Protein AF-A0A438BT44-F1 (afdb_monomer)

Structure (mmCIF, N/CA/C/O backbone):
data_AF-A0A438BT44-F1
#
_entry.id   AF-A0A438BT44-F1
#
loop_
_atom_site.group_PDB
_atom_site.id
_atom_site.type_symbol
_atom_site.label_atom_id
_atom_site.label_alt_id
_atom_site.label_comp_id
_atom_site.label_asym_id
_atom_site.label_entity_id
_atom_site.label_seq_id
_atom_site.pdbx_PDB_ins_code
_atom_site.Cartn_x
_atom_site.Cartn_y
_atom_site.Cartn_z
_atom_site.occupancy
_atom_site.B_iso_or_equiv
_atom_site.auth_seq_id
_atom_site.auth_comp_id
_atom_site.auth_asym_id
_atom_site.auth_atom_id
_atom_site.pdbx_PDB_model_num
ATOM 1 N N . MET A 1 1 ? 25.263 -18.785 -28.279 1.00 34.66 1 MET A N 1
ATOM 2 C CA . MET A 1 1 ? 24.821 -19.329 -26.979 1.00 34.66 1 MET A CA 1
ATOM 3 C C . MET A 1 1 ? 25.546 -18.539 -25.899 1.00 34.66 1 MET A C 1
ATOM 5 O O . MET A 1 1 ? 26.692 -18.832 -25.599 1.00 34.66 1 MET A O 1
ATOM 9 N N . GLY A 1 2 ? 24.942 -17.444 -25.442 1.00 39.59 2 GLY A N 1
ATOM 10 C CA . GLY A 1 2 ? 25.474 -16.594 -24.378 1.00 39.59 2 GLY A CA 1
ATOM 11 C C . GLY A 1 2 ? 24.353 -16.402 -23.375 1.00 39.59 2 GLY A C 1
ATOM 12 O O . GLY A 1 2 ? 23.396 -15.691 -23.656 1.00 39.59 2 GLY A O 1
ATOM 13 N N . VAL A 1 3 ? 24.412 -17.145 -22.276 1.00 42.22 3 VAL A N 1
ATOM 14 C CA . VAL A 1 3 ? 23.405 -17.100 -21.217 1.00 42.22 3 VAL A CA 1
ATOM 15 C C . VAL A 1 3 ? 23.714 -15.872 -20.366 1.00 42.22 3 VAL A C 1
ATOM 17 O O . VAL A 1 3 ? 24.5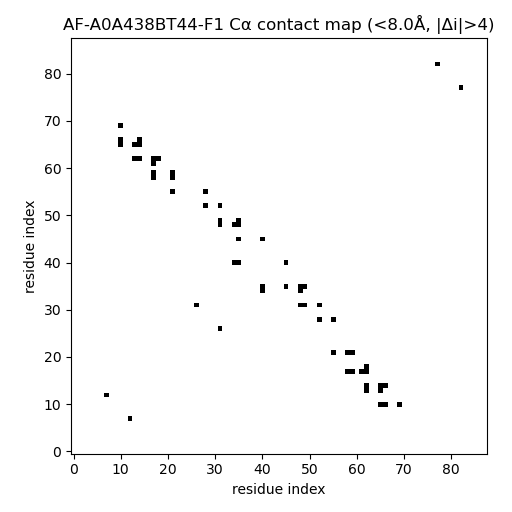93 -15.915 -19.509 1.00 42.22 3 VAL A O 1
ATOM 20 N N . CYS A 1 4 ? 23.028 -14.758 -20.624 1.00 43.38 4 CYS A N 1
ATOM 21 C CA . CYS A 1 4 ? 22.935 -13.681 -19.647 1.00 43.38 4 CYS A CA 1
ATOM 22 C C . CYS A 1 4 ? 22.011 -14.171 -18.533 1.00 43.38 4 CYS A C 1
ATOM 24 O O . CYS A 1 4 ? 20.806 -14.305 -18.725 1.00 43.38 4 CYS A O 1
ATOM 26 N N . VAL A 1 5 ? 22.592 -14.483 -17.379 1.00 44.62 5 VAL A N 1
ATOM 27 C CA . VAL A 1 5 ? 21.839 -14.653 -16.136 1.00 44.62 5 VAL A CA 1
ATOM 28 C C . VAL A 1 5 ? 21.113 -13.322 -15.879 1.00 44.62 5 VAL A C 1
ATOM 30 O O . VAL A 1 5 ? 21.791 -12.291 -15.842 1.00 44.62 5 VAL A O 1
ATOM 33 N N . PRO A 1 6 ? 19.773 -13.292 -15.771 1.00 45.81 6 PRO A N 1
ATOM 34 C CA . PRO A 1 6 ? 19.025 -12.049 -15.653 1.00 45.81 6 PRO A CA 1
ATOM 35 C C . PRO A 1 6 ? 19.232 -11.493 -14.244 1.00 45.81 6 PRO A C 1
ATOM 37 O O . PRO A 1 6 ? 18.532 -11.851 -13.302 1.00 45.81 6 PRO A O 1
ATOM 40 N N . GLY A 1 7 ? 20.236 -10.635 -14.079 1.00 47.62 7 GLY A N 1
ATOM 41 C CA . GLY A 1 7 ? 20.247 -9.697 -12.968 1.00 47.62 7 GLY A CA 1
ATOM 42 C C . GLY A 1 7 ? 19.077 -8.750 -13.189 1.00 47.62 7 GLY A C 1
ATOM 43 O O . GLY A 1 7 ? 19.153 -7.906 -14.078 1.00 47.62 7 GLY A O 1
ATOM 44 N N . SER A 1 8 ? 17.990 -8.953 -12.445 1.00 56.38 8 SER A N 1
ATOM 45 C CA . SER A 1 8 ? 16.791 -8.106 -12.415 1.00 56.38 8 SER A CA 1
ATOM 46 C C . SER A 1 8 ? 17.180 -6.633 -12.524 1.00 56.38 8 SER A C 1
ATOM 48 O O . SER A 1 8 ? 18.014 -6.165 -11.733 1.00 56.38 8 SER A O 1
ATOM 50 N N . SER A 1 9 ? 16.610 -5.913 -13.494 1.00 75.50 9 SER A N 1
ATOM 51 C CA . SER A 1 9 ? 16.858 -4.480 -13.642 1.00 75.50 9 SER A CA 1
ATOM 52 C C . SER A 1 9 ? 16.527 -3.764 -12.327 1.00 75.50 9 SER A C 1
ATOM 54 O O . SER A 1 9 ? 15.788 -4.282 -11.486 1.00 75.50 9 SER A O 1
ATOM 56 N N . LEU A 1 10 ? 17.069 -2.563 -12.114 1.00 84.62 10 LEU A N 1
ATOM 57 C CA . LEU A 1 10 ? 16.713 -1.768 -10.931 1.00 84.62 10 LEU A CA 1
ATOM 58 C C . LEU A 1 10 ? 15.186 -1.607 -10.804 1.00 84.62 10 LEU A C 1
ATOM 60 O O . LEU A 1 10 ? 14.662 -1.588 -9.695 1.00 84.62 10 LEU A O 1
ATOM 64 N N . LEU A 1 11 ? 14.483 -1.527 -11.939 1.00 88.06 11 LEU A N 1
ATOM 65 C CA . LEU A 1 11 ? 13.031 -1.411 -11.985 1.00 88.06 11 LEU A CA 1
ATOM 66 C C . LEU A 1 11 ? 12.340 -2.707 -11.546 1.00 88.06 11 LEU A C 1
ATOM 68 O O . LEU A 1 11 ? 11.409 -2.630 -10.754 1.00 88.06 11 LEU A O 1
ATOM 72 N N . ASP A 1 12 ? 12.836 -3.876 -11.958 1.00 86.75 12 ASP A N 1
ATOM 73 C CA . ASP A 1 12 ? 12.308 -5.172 -11.500 1.00 86.75 12 ASP A CA 1
ATOM 74 C C . ASP A 1 12 ? 12.496 -5.349 -9.987 1.00 86.75 12 ASP A C 1
ATOM 76 O O . ASP A 1 12 ? 11.582 -5.762 -9.281 1.00 86.75 12 ASP A O 1
ATOM 80 N N . GLN A 1 13 ? 13.660 -4.962 -9.452 1.00 87.75 13 GLN A N 1
ATOM 81 C CA . GLN A 1 13 ? 13.903 -4.993 -8.003 1.00 87.75 13 GLN A CA 1
ATOM 82 C C . GLN A 1 13 ? 12.973 -4.042 -7.242 1.00 87.75 13 GLN A C 1
ATOM 84 O O . GLN A 1 13 ? 12.561 -4.332 -6.117 1.00 87.75 13 GLN A O 1
ATOM 89 N N . LEU A 1 14 ? 12.652 -2.894 -7.843 1.00 92.50 14 LEU A N 1
ATOM 90 C CA . LEU A 1 14 ? 11.754 -1.910 -7.259 1.00 92.50 14 LEU A CA 1
ATOM 91 C C . LEU A 1 14 ? 10.295 -2.397 -7.271 1.00 92.50 14 LEU A C 1
ATOM 93 O O . LEU A 1 14 ? 9.594 -2.219 -6.274 1.00 92.50 14 LEU A O 1
ATOM 97 N N . VAL A 1 15 ? 9.867 -3.064 -8.349 1.00 94.50 15 VAL A N 1
ATOM 98 C CA . VAL A 1 15 ? 8.575 -3.767 -8.431 1.00 94.50 15 VAL A CA 1
ATOM 99 C C . VAL A 1 15 ? 8.478 -4.817 -7.325 1.00 94.50 15 VAL A C 1
ATOM 101 O O . VAL A 1 15 ? 7.586 -4.722 -6.481 1.00 94.50 15 VAL A O 1
ATOM 104 N N . ASP A 1 16 ? 9.451 -5.729 -7.251 1.00 94.19 16 ASP A N 1
ATOM 105 C CA . ASP A 1 16 ? 9.525 -6.774 -6.224 1.00 94.19 16 ASP A CA 1
ATOM 106 C C . ASP A 1 16 ? 9.450 -6.190 -4.806 1.00 94.19 16 ASP A C 1
ATOM 108 O O . ASP A 1 16 ? 8.777 -6.727 -3.919 1.00 94.19 16 ASP A O 1
ATOM 112 N N . TYR A 1 17 ? 10.153 -5.080 -4.566 1.00 95.25 17 TYR A N 1
ATOM 113 C CA . TYR A 1 17 ? 10.128 -4.396 -3.279 1.00 95.25 17 TYR A CA 1
ATOM 114 C C . TYR A 1 17 ? 8.726 -3.880 -2.937 1.00 95.25 17 TYR A C 1
ATOM 116 O O . TYR A 1 17 ? 8.243 -4.129 -1.828 1.00 95.25 17 TYR A O 1
ATOM 124 N N . PHE A 1 18 ? 8.062 -3.177 -3.860 1.00 97.00 18 PHE A N 1
ATOM 125 C CA . PHE A 1 18 ? 6.726 -2.637 -3.617 1.00 97.00 18 PHE A CA 1
ATOM 126 C C . PHE A 1 18 ? 5.688 -3.738 -3.412 1.00 97.00 18 PHE A C 1
ATOM 128 O O . PHE A 1 18 ? 4.879 -3.634 -2.489 1.00 97.00 18 PHE A O 1
ATOM 135 N N . GLU A 1 19 ? 5.739 -4.810 -4.201 1.00 97.12 19 GLU A N 1
ATOM 136 C CA . GLU A 1 19 ? 4.843 -5.958 -4.050 1.00 97.12 19 GLU A CA 1
ATOM 137 C C . GLU A 1 19 ? 5.022 -6.640 -2.694 1.00 97.12 19 GLU A C 1
ATO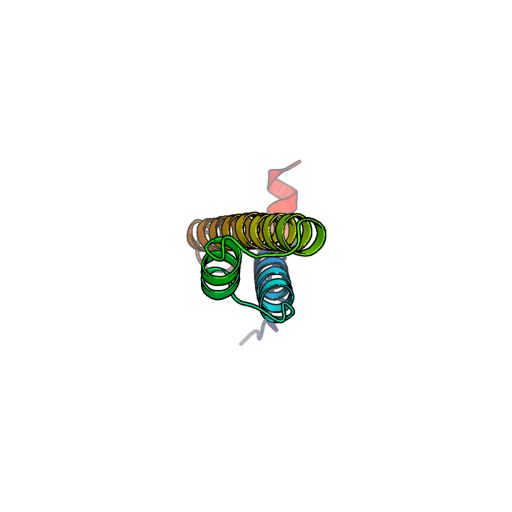M 139 O O . GLU A 1 19 ? 4.047 -6.846 -1.968 1.00 97.12 19 GLU A O 1
ATOM 144 N N . ARG A 1 20 ? 6.268 -6.916 -2.283 1.00 97.31 20 ARG A N 1
ATOM 145 C CA . ARG A 1 20 ? 6.547 -7.494 -0.958 1.00 97.31 20 ARG A CA 1
ATOM 146 C C . ARG A 1 20 ? 6.120 -6.565 0.168 1.00 97.31 20 ARG A C 1
ATOM 148 O O . ARG A 1 20 ? 5.580 -7.026 1.173 1.00 97.31 20 ARG A O 1
ATOM 155 N N . ARG A 1 21 ? 6.343 -5.256 0.016 1.00 96.88 21 ARG A N 1
ATOM 156 C CA . ARG A 1 21 ? 5.924 -4.261 1.007 1.00 96.88 21 ARG A CA 1
ATOM 157 C C . ARG A 1 21 ? 4.402 -4.225 1.143 1.00 96.88 21 ARG A C 1
ATOM 159 O O . ARG A 1 21 ? 3.915 -4.191 2.268 1.00 96.88 21 ARG A O 1
ATOM 166 N N . LEU A 1 22 ? 3.665 -4.280 0.033 1.00 97.19 22 LEU A N 1
ATOM 167 C CA . LEU A 1 22 ? 2.201 -4.337 0.013 1.00 97.19 22 LEU A CA 1
ATOM 168 C C . LEU A 1 22 ? 1.662 -5.649 0.604 1.00 97.19 22 LEU A C 1
ATOM 170 O O . LEU A 1 22 ? 0.727 -5.616 1.402 1.00 97.19 22 LEU A O 1
ATOM 174 N N . ALA A 1 23 ? 2.277 -6.787 0.279 1.00 97.00 23 ALA A N 1
ATOM 175 C CA . ALA A 1 23 ? 1.911 -8.094 0.829 1.00 97.00 23 ALA A CA 1
ATOM 176 C C . ALA A 1 23 ? 2.194 -8.216 2.338 1.00 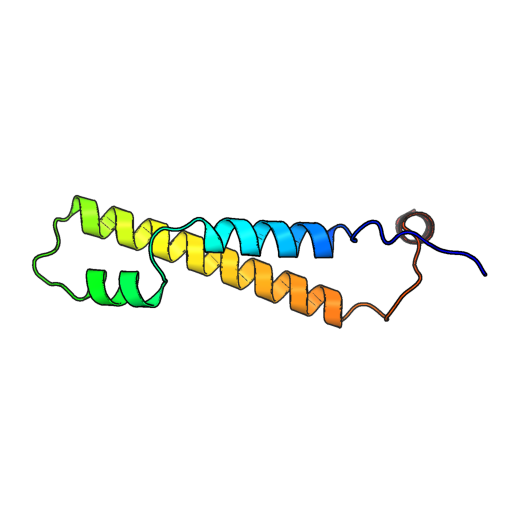97.00 23 ALA A C 1
ATOM 178 O O . ALA A 1 23 ? 1.597 -9.047 3.018 1.00 97.00 23 ALA A O 1
ATOM 179 N N . GLY A 1 24 ? 3.092 -7.385 2.874 1.00 97.06 24 GLY A N 1
ATOM 180 C CA . GLY A 1 24 ? 3.424 -7.350 4.297 1.00 97.06 24 GLY A CA 1
ATOM 181 C C . GLY A 1 24 ? 2.367 -6.692 5.190 1.00 97.06 24 GLY A C 1
ATOM 182 O O . GLY A 1 24 ? 2.487 -6.774 6.413 1.00 97.06 24 GLY A O 1
ATOM 183 N N . TYR A 1 25 ? 1.347 -6.029 4.631 1.00 97.19 25 TYR A N 1
ATOM 184 C CA . TYR A 1 25 ? 0.279 -5.455 5.448 1.00 97.19 25 TYR A CA 1
ATOM 185 C C . TYR A 1 25 ? -0.728 -6.522 5.892 1.00 97.19 25 TYR A C 1
ATOM 187 O O . TYR A 1 25 ? -1.147 -7.347 5.086 1.00 97.19 25 TYR A O 1
ATOM 195 N N . PRO A 1 26 ? -1.208 -6.455 7.146 1.00 95.12 26 PRO A N 1
ATOM 196 C CA . PRO A 1 26 ? -2.196 -7.403 7.661 1.00 95.12 26 PRO A CA 1
ATOM 197 C C . PRO A 1 26 ? -3.615 -7.162 7.125 1.00 95.12 26 PRO A C 1
ATOM 199 O O . PRO A 1 26 ? -4.503 -7.964 7.387 1.00 95.12 26 PRO A O 1
ATOM 202 N N . THR A 1 27 ? -3.844 -6.043 6.436 1.00 96.62 27 THR A N 1
ATOM 203 C CA . THR A 1 27 ? -5.142 -5.657 5.875 1.00 96.62 27 THR A CA 1
ATOM 204 C C . THR A 1 27 ? -4.981 -5.208 4.430 1.00 96.62 27 THR A C 1
ATOM 206 O O . THR A 1 27 ? -3.944 -4.676 4.026 1.00 96.62 27 THR A O 1
ATOM 209 N N . THR A 1 28 ? -6.036 -5.344 3.648 1.00 96.00 28 THR A N 1
ATOM 210 C CA . THR A 1 28 ? -6.179 -4.804 2.297 1.00 96.00 28 THR A CA 1
ATOM 211 C C . THR A 1 28 ? -6.736 -3.379 2.331 1.00 96.00 28 THR A C 1
ATOM 213 O O . THR A 1 28 ? -7.247 -2.906 3.346 1.00 96.00 28 THR A O 1
ATOM 216 N N . MET A 1 29 ? -6.657 -2.668 1.203 1.00 94.38 29 MET A N 1
ATOM 217 C CA . MET A 1 29 ? -7.250 -1.331 1.084 1.00 94.38 29 MET A CA 1
ATOM 218 C C . MET A 1 29 ? -8.772 -1.323 1.272 1.00 94.38 29 MET A C 1
ATOM 220 O O . MET A 1 29 ? -9.304 -0.367 1.837 1.00 94.38 29 MET A O 1
ATOM 224 N N . SER A 1 30 ? -9.455 -2.368 0.800 1.00 95.56 30 SER A N 1
ATOM 225 C CA . SER A 1 30 ? -10.906 -2.509 0.933 1.00 95.56 30 SER A CA 1
ATOM 226 C C . SER A 1 30 ? -11.303 -2.780 2.383 1.00 95.56 30 SER A C 1
ATOM 228 O O . SER A 1 30 ? -12.263 -2.197 2.872 1.00 95.56 30 SER A O 1
ATOM 230 N N . GLU A 1 31 ? -10.538 -3.604 3.105 1.00 96.44 31 GLU A N 1
ATOM 231 C CA . GLU A 1 31 ? -10.756 -3.826 4.541 1.00 96.44 31 GLU A CA 1
ATOM 232 C C . GLU A 1 31 ? -10.531 -2.550 5.355 1.00 96.44 31 GLU A C 1
ATOM 234 O O . GLU A 1 31 ? -11.324 -2.249 6.244 1.00 96.44 31 GLU A O 1
ATOM 239 N N . ASP A 1 32 ? -9.501 -1.762 5.026 1.00 96.38 32 ASP A N 1
ATOM 240 C CA . ASP A 1 32 ? -9.284 -0.460 5.664 1.00 96.38 32 ASP A CA 1
ATOM 241 C C . ASP A 1 32 ? -10.459 0.497 5.408 1.00 96.38 32 ASP A C 1
ATOM 243 O O . ASP A 1 32 ? -10.855 1.243 6.299 1.00 96.38 32 ASP A O 1
ATOM 247 N N . GLU A 1 33 ? -11.035 0.489 4.204 1.00 95.44 33 GLU A N 1
ATOM 248 C CA . GLU A 1 33 ? -12.200 1.310 3.858 1.00 95.44 33 GLU A CA 1
ATOM 249 C C . GLU A 1 33 ? -13.462 0.869 4.605 1.00 95.44 33 GLU A C 1
ATOM 251 O O . GLU A 1 33 ? -14.159 1.713 5.168 1.00 95.44 33 GLU A O 1
ATOM 256 N N . CYS A 1 34 ? -13.698 -0.440 4.708 1.00 95.44 34 CYS A N 1
ATOM 257 C CA . CYS A 1 34 ? -14.764 -0.993 5.541 1.00 95.44 34 CYS A CA 1
ATOM 258 C C . CYS A 1 34 ? -14.587 -0.615 7.018 1.00 95.44 34 CYS A C 1
ATOM 260 O O . CYS A 1 34 ? -15.554 -0.225 7.668 1.00 95.44 34 CYS A O 1
ATOM 262 N N . LEU A 1 35 ? -13.360 -0.683 7.550 1.00 94.56 35 LEU A N 1
ATOM 263 C CA . LEU A 1 35 ? -13.064 -0.275 8.926 1.00 94.56 35 LEU A CA 1
ATOM 26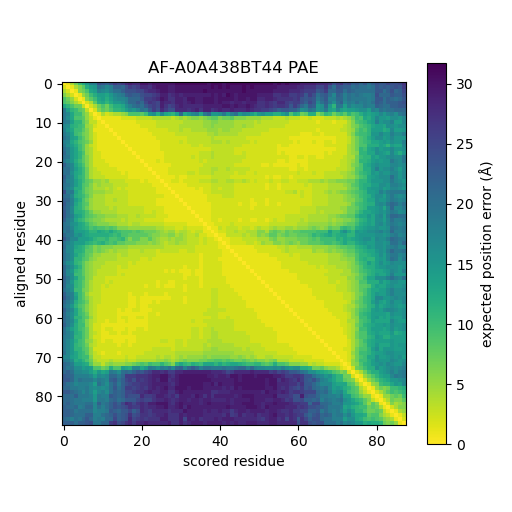4 C C . LEU A 1 35 ? -13.329 1.216 9.148 1.00 94.56 35 LEU A C 1
ATOM 266 O O . LEU A 1 35 ? -13.860 1.589 10.187 1.00 94.56 35 LEU A O 1
ATOM 270 N N . LEU A 1 36 ? -12.975 2.069 8.186 1.00 94.94 36 LEU A N 1
ATOM 271 C CA . LEU A 1 36 ? -13.199 3.515 8.275 1.00 94.94 36 LEU A CA 1
ATOM 272 C C . LEU A 1 36 ? -14.673 3.916 8.139 1.00 94.94 36 LEU A C 1
ATOM 274 O O . LEU A 1 36 ? -15.025 5.023 8.542 1.00 94.94 36 LEU A O 1
ATOM 278 N N . ALA A 1 37 ? -15.523 3.047 7.590 1.00 95.06 37 ALA A N 1
ATOM 279 C CA . ALA A 1 37 ? -16.966 3.263 7.536 1.00 95.06 37 ALA A CA 1
ATOM 280 C C . ALA A 1 37 ? -17.668 3.001 8.886 1.00 95.06 37 ALA A C 1
ATOM 282 O O . ALA A 1 37 ? -18.819 3.402 9.056 1.00 95.06 37 ALA A O 1
ATOM 283 N N . ASP A 1 38 ? -16.996 2.359 9.850 1.00 93.81 38 ASP A N 1
ATOM 284 C CA . ASP A 1 38 ? -17.529 2.147 11.198 1.00 93.81 38 ASP A CA 1
ATOM 285 C C . ASP A 1 38 ? -17.534 3.459 12.000 1.00 93.81 38 ASP A C 1
ATOM 287 O O . ASP A 1 38 ? -16.494 3.974 12.419 1.00 93.81 38 ASP A O 1
ATOM 291 N N . SER A 1 39 ? -18.732 3.986 12.266 1.00 89.50 39 SER A N 1
ATOM 292 C CA . SER A 1 39 ? -18.939 5.215 13.039 1.00 89.50 39 SER A CA 1
ATOM 293 C C . SER A 1 39 ? -18.514 5.105 14.507 1.00 89.50 39 SER A C 1
ATOM 295 O O . SER A 1 39 ? -18.358 6.128 15.170 1.00 89.50 39 SER A O 1
ATOM 297 N N . ASN A 1 40 ? -18.329 3.887 15.025 1.00 94.25 40 ASN A N 1
ATOM 298 C CA . ASN A 1 40 ? -17.911 3.628 16.403 1.00 94.25 40 ASN A CA 1
ATOM 299 C C . ASN A 1 40 ? -16.407 3.337 16.526 1.00 94.25 40 ASN A C 1
ATOM 301 O O . ASN A 1 40 ? -15.929 2.972 17.606 1.00 94.25 40 ASN A O 1
ATOM 305 N N . LEU A 1 41 ? -15.642 3.492 15.441 1.00 93.00 41 LEU A N 1
ATOM 306 C CA . LEU A 1 41 ? -14.214 3.219 15.445 1.00 93.00 41 LEU A CA 1
ATOM 307 C C . LEU A 1 41 ? -13.482 4.139 16.431 1.00 93.00 41 LEU A C 1
ATOM 309 O O . LEU A 1 41 ? -13.626 5.362 16.424 1.00 93.00 41 LEU A O 1
ATOM 313 N N . ASN A 1 42 ? -12.631 3.547 17.270 1.00 95.75 42 ASN A N 1
ATOM 314 C CA . ASN A 1 42 ? -11.800 4.311 18.194 1.00 95.75 42 ASN A CA 1
ATOM 315 C C . ASN A 1 42 ? -10.953 5.363 17.435 1.00 95.75 42 ASN A C 1
ATOM 317 O O . ASN A 1 42 ? -10.281 4.992 16.469 1.00 95.75 42 ASN A O 1
ATOM 321 N N . PRO A 1 43 ? -10.869 6.626 17.901 1.00 94.81 43 PRO A N 1
ATOM 322 C CA . PRO A 1 43 ? -10.151 7.687 17.190 1.00 94.81 43 PRO A CA 1
ATOM 323 C C . PRO A 1 43 ? -8.680 7.381 16.879 1.00 94.81 43 PRO A C 1
ATOM 325 O O . PRO A 1 43 ? -8.191 7.723 15.805 1.00 94.81 43 PRO A O 1
ATOM 328 N N . LYS A 1 44 ? -7.957 6.698 17.778 1.00 95.62 44 LYS A N 1
ATOM 329 C CA . LYS A 1 44 ? -6.558 6.310 17.521 1.00 95.62 44 LYS A CA 1
ATOM 330 C C . LYS A 1 44 ? -6.473 5.256 16.421 1.00 95.62 44 LYS A C 1
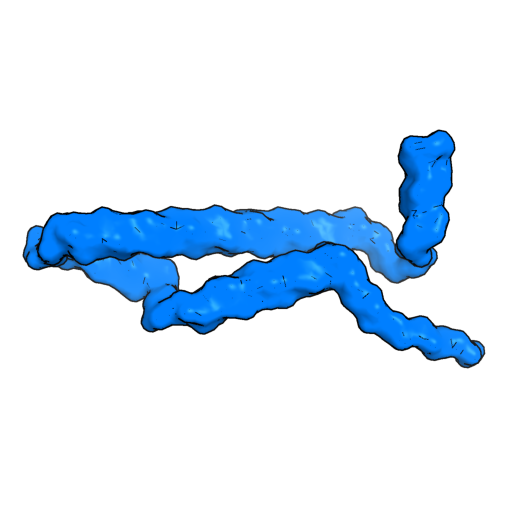ATOM 332 O O . LYS A 1 44 ? -5.592 5.331 15.569 1.00 95.62 44 LYS A O 1
ATOM 337 N N . LYS A 1 45 ? -7.401 4.294 16.431 1.00 95.00 45 LYS A N 1
ATOM 338 C CA . LYS A 1 45 ? -7.496 3.263 15.393 1.00 95.00 45 LYS A CA 1
ATOM 339 C C . LYS A 1 45 ? -7.875 3.881 14.047 1.00 95.00 45 LYS A C 1
ATOM 341 O O . LYS A 1 45 ? -7.264 3.528 13.051 1.00 95.00 45 LYS A O 1
ATOM 346 N N . LEU A 1 46 ? -8.780 4.860 14.034 1.00 96.81 46 LEU A N 1
ATOM 347 C CA . LEU A 1 46 ? -9.149 5.623 12.841 1.00 96.81 46 LEU A CA 1
ATOM 348 C C . LEU A 1 46 ? -7.929 6.283 12.197 1.00 96.81 46 LEU A C 1
ATOM 350 O O . LEU A 1 46 ? -7.668 6.058 11.017 1.00 96.81 46 LEU A O 1
ATOM 354 N N . VAL A 1 47 ? -7.150 7.046 12.969 1.00 97.00 47 VAL A N 1
ATOM 355 C CA . VAL A 1 47 ? -5.948 7.719 12.447 1.00 97.00 47 VAL A CA 1
ATOM 356 C C . VAL A 1 47 ? -4.930 6.700 11.930 1.00 97.00 47 VAL A C 1
ATOM 358 O O . VAL A 1 47 ? -4.406 6.865 10.830 1.00 97.00 47 VAL A O 1
ATOM 361 N N . ALA A 1 48 ? -4.687 5.617 12.674 1.00 97.00 48 ALA A N 1
ATOM 362 C CA . ALA A 1 48 ? -3.776 4.560 12.240 1.00 97.00 48 ALA A CA 1
ATOM 363 C C . ALA A 1 48 ? -4.230 3.913 10.919 1.00 97.00 48 ALA A C 1
ATOM 365 O O . ALA A 1 48 ? -3.429 3.782 9.995 1.00 97.00 48 ALA A O 1
ATOM 366 N N . THR A 1 49 ? -5.516 3.573 10.791 1.00 97.12 49 THR A N 1
ATOM 367 C CA . THR A 1 49 ? -6.084 2.997 9.564 1.00 97.12 49 THR A CA 1
ATOM 368 C C . THR A 1 49 ? -6.001 3.976 8.390 1.00 97.12 49 THR A C 1
ATOM 370 O O . THR A 1 49 ? -5.662 3.566 7.282 1.00 97.12 49 THR A O 1
ATOM 373 N N . GLN A 1 50 ? -6.233 5.276 8.607 1.00 97.19 50 GLN A N 1
ATOM 374 C CA . GLN A 1 50 ? -6.072 6.287 7.556 1.00 97.19 50 GLN A CA 1
ATOM 375 C C . GLN A 1 50 ? -4.625 6.392 7.059 1.00 97.19 50 GLN A C 1
ATOM 377 O O . GLN A 1 50 ? -4.406 6.423 5.848 1.00 97.19 50 GLN A O 1
ATOM 382 N N . LEU A 1 51 ? -3.646 6.415 7.969 1.00 97.62 51 LEU A N 1
ATOM 383 C CA . LEU A 1 51 ? -2.225 6.500 7.616 1.00 97.62 51 LEU A CA 1
ATOM 384 C C . LEU A 1 51 ? -1.754 5.255 6.861 1.00 97.62 51 LEU A C 1
ATOM 386 O O . LEU A 1 51 ? -1.120 5.377 5.815 1.00 97.62 51 LEU A O 1
ATOM 390 N N . VAL A 1 52 ? -2.127 4.067 7.340 1.00 97.00 52 VAL A N 1
ATOM 391 C CA . VAL A 1 52 ? -1.811 2.798 6.669 1.00 97.00 52 VAL A CA 1
ATOM 392 C C . VAL A 1 52 ? -2.431 2.755 5.271 1.00 97.00 52 VAL A C 1
ATOM 394 O O . VAL A 1 52 ? -1.756 2.410 4.300 1.00 97.00 52 VAL A O 1
ATOM 397 N N . ARG A 1 53 ? -3.695 3.171 5.129 1.00 97.25 53 ARG A N 1
ATOM 398 C CA . ARG A 1 53 ? -4.361 3.247 3.822 1.00 97.25 53 ARG A CA 1
ATOM 399 C C . ARG A 1 53 ? -3.678 4.249 2.887 1.00 97.25 53 ARG A C 1
ATOM 401 O O . ARG A 1 53 ? -3.609 3.999 1.684 1.00 97.25 53 ARG A O 1
ATOM 408 N N . LEU A 1 54 ? -3.185 5.374 3.406 1.00 97.38 54 LEU A N 1
ATOM 409 C CA . LEU A 1 54 ? -2.450 6.367 2.621 1.00 97.38 54 LEU A CA 1
ATOM 410 C C . LEU A 1 54 ? -1.112 5.810 2.115 1.00 97.38 54 LEU A C 1
ATOM 412 O O . LEU A 1 54 ? -0.824 5.937 0.926 1.00 97.38 54 LEU A O 1
ATOM 416 N N . GLU A 1 55 ? -0.340 5.140 2.974 1.00 97.56 55 GLU A N 1
ATOM 417 C CA . GLU A 1 55 ? 0.923 4.494 2.587 1.00 97.56 55 GLU A CA 1
ATOM 418 C C . GLU A 1 55 ? 0.682 3.452 1.481 1.00 97.56 55 GLU A C 1
ATOM 420 O O . GLU A 1 55 ? 1.346 3.487 0.445 1.00 97.56 55 GLU A O 1
ATOM 425 N N . LYS A 1 56 ? -0.351 2.606 1.619 1.00 98.12 56 LYS A N 1
ATOM 426 C CA . LYS A 1 56 ? -0.753 1.640 0.578 1.00 98.12 56 LYS A CA 1
ATOM 427 C C . LYS A 1 56 ? 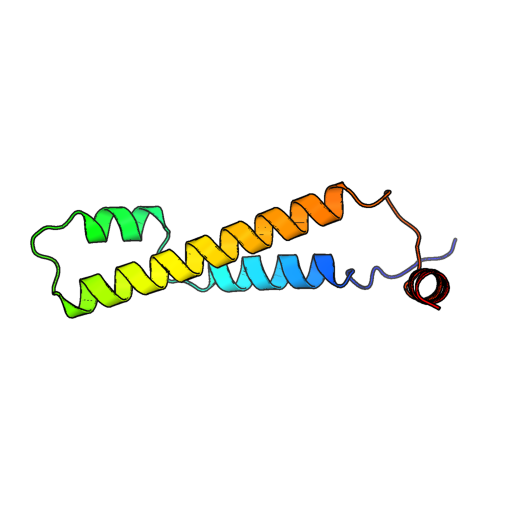-1.129 2.307 -0.746 1.00 98.12 56 LYS A C 1
ATOM 429 O O . LYS A 1 56 ? -0.804 1.772 -1.805 1.00 98.12 56 LYS A O 1
ATOM 434 N N . LYS A 1 57 ? -1.810 3.462 -0.719 1.00 97.69 57 LYS A N 1
ATOM 435 C CA . LYS A 1 57 ? -2.130 4.229 -1.939 1.00 97.69 57 LYS A CA 1
ATOM 436 C C . LYS A 1 57 ? -0.868 4.708 -2.642 1.00 97.69 57 LYS A C 1
ATOM 438 O O . LYS A 1 57 ? -0.762 4.553 -3.855 1.00 97.69 57 LYS A O 1
ATOM 443 N N . MET A 1 58 ? 0.073 5.270 -1.887 1.00 97.88 58 MET A N 1
ATOM 444 C CA . MET A 1 58 ? 1.344 5.746 -2.431 1.00 97.88 58 MET A CA 1
ATOM 445 C C . MET A 1 58 ? 2.156 4.590 -3.016 1.00 97.88 58 MET A C 1
ATOM 447 O O . MET A 1 58 ? 2.599 4.687 -4.154 1.00 97.88 58 MET A O 1
ATOM 451 N N . LEU A 1 59 ? 2.267 3.472 -2.294 1.00 97.69 59 LEU A N 1
ATOM 452 C CA . LEU A 1 59 ? 2.977 2.279 -2.762 1.00 97.69 59 LEU A CA 1
ATOM 453 C C . LEU A 1 59 ? 2.371 1.706 -4.049 1.00 97.69 59 LEU A C 1
ATOM 455 O O . LEU A 1 59 ? 3.109 1.441 -4.991 1.00 97.69 59 LEU A O 1
ATOM 459 N N . ASN A 1 60 ? 1.043 1.577 -4.131 1.00 97.50 60 ASN A N 1
ATOM 460 C CA . ASN A 1 60 ? 0.377 1.131 -5.360 1.00 97.50 60 ASN A CA 1
ATOM 461 C C . ASN A 1 60 ? 0.597 2.101 -6.530 1.00 97.50 60 ASN A C 1
ATOM 463 O O . ASN A 1 60 ? 0.807 1.665 -7.659 1.00 97.50 60 ASN A O 1
ATOM 467 N N . ALA A 1 61 ? 0.557 3.413 -6.276 1.00 97.94 61 ALA A N 1
ATOM 468 C CA . ALA A 1 61 ? 0.814 4.415 -7.307 1.00 97.94 61 ALA A CA 1
ATOM 469 C C . ALA A 1 61 ? 2.264 4.349 -7.814 1.00 97.94 61 ALA A C 1
ATOM 471 O O . ALA A 1 61 ? 2.487 4.400 -9.022 1.00 97.94 61 ALA A O 1
ATOM 472 N N . CYS A 1 62 ? 3.234 4.182 -6.910 1.00 97.25 62 CYS A N 1
ATOM 473 C CA . CYS A 1 62 ? 4.637 3.982 -7.261 1.00 97.25 62 CYS A CA 1
ATOM 474 C C . CYS A 1 62 ? 4.838 2.691 -8.060 1.00 97.25 62 CYS A C 1
ATOM 476 O O . CYS A 1 62 ? 5.451 2.743 -9.119 1.00 97.25 62 CYS A O 1
ATOM 478 N N . LEU A 1 63 ? 4.268 1.570 -7.606 1.00 97.25 63 LEU A N 1
ATOM 479 C CA . LEU A 1 63 ? 4.324 0.287 -8.308 1.00 97.25 63 LEU A CA 1
ATOM 480 C C . LEU A 1 63 ? 3.789 0.412 -9.735 1.00 97.25 63 LEU A C 1
ATOM 482 O O . LEU A 1 63 ? 4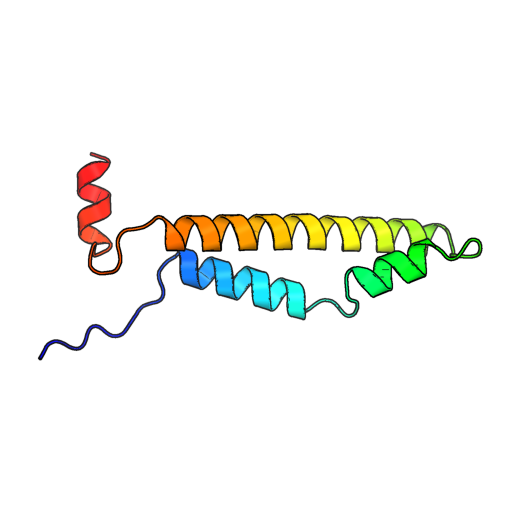.472 0.035 -10.684 1.00 97.25 63 LEU A O 1
ATOM 486 N N . LYS A 1 64 ? 2.603 1.009 -9.896 1.00 96.94 64 LYS A N 1
ATOM 487 C CA . LYS A 1 64 ? 2.020 1.247 -11.216 1.00 96.94 64 LYS A CA 1
ATOM 488 C C . LYS A 1 64 ? 2.942 2.095 -12.091 1.00 96.94 64 LYS A C 1
ATOM 490 O O . LYS A 1 64 ? 3.212 1.710 -13.220 1.00 96.94 64 LYS A O 1
ATOM 495 N N . ALA A 1 65 ? 3.462 3.205 -11.567 1.00 95.62 65 ALA A N 1
ATOM 496 C CA . ALA A 1 65 ? 4.372 4.068 -12.315 1.00 95.62 65 ALA A CA 1
ATOM 497 C C . ALA A 1 65 ? 5.663 3.341 -12.735 1.00 95.62 65 ALA A C 1
ATOM 499 O O . ALA A 1 65 ? 6.161 3.570 -13.834 1.00 95.62 65 ALA A O 1
ATOM 500 N N . THR A 1 66 ? 6.200 2.453 -11.892 1.00 91.88 66 THR A N 1
ATOM 501 C CA . THR A 1 66 ? 7.377 1.638 -12.224 1.00 91.88 66 THR A CA 1
ATOM 502 C C . THR A 1 66 ? 7.069 0.615 -13.314 1.00 91.88 66 THR A C 1
ATOM 504 O O . THR A 1 66 ? 7.842 0.503 -14.259 1.00 91.88 66 THR A O 1
ATOM 507 N N . VAL A 1 67 ? 5.935 -0.084 -13.231 1.00 90.81 67 VAL A N 1
ATOM 508 C CA . VAL A 1 67 ? 5.492 -1.025 -14.275 1.00 90.81 67 VAL A CA 1
ATOM 509 C C . VAL A 1 67 ? 5.242 -0.297 -15.597 1.00 90.81 67 VAL A C 1
ATOM 511 O O . VAL A 1 67 ? 5.694 -0.748 -16.646 1.00 90.81 67 VAL A O 1
ATOM 514 N N . ASP A 1 68 ? 4.584 0.860 -15.553 1.00 91.56 68 ASP A N 1
ATOM 515 C CA . ASP A 1 68 ? 4.352 1.695 -16.733 1.00 91.56 68 ASP A CA 1
ATOM 516 C C . ASP A 1 68 ? 5.680 2.153 -17.358 1.00 91.56 68 ASP A C 1
ATOM 518 O O . ASP A 1 68 ? 5.807 2.150 -18.581 1.00 91.56 68 ASP A O 1
ATOM 522 N N . LEU A 1 69 ? 6.684 2.493 -16.540 1.00 87.31 69 LEU A N 1
ATOM 523 C CA . LEU A 1 69 ? 8.026 2.828 -17.016 1.00 87.31 69 LEU A CA 1
ATOM 524 C C . LEU A 1 69 ? 8.717 1.626 -17.671 1.00 87.31 69 LEU A C 1
ATOM 526 O O . LEU A 1 69 ? 9.286 1.787 -18.745 1.00 87.31 69 LEU A O 1
ATOM 530 N N . ILE A 1 70 ? 8.643 0.433 -17.071 1.00 85.19 70 ILE A N 1
ATOM 531 C CA . ILE A 1 70 ? 9.187 -0.804 -17.661 1.00 85.19 70 ILE A CA 1
ATOM 532 C C . ILE A 1 70 ? 8.567 -1.049 -19.041 1.00 85.19 70 ILE A C 1
ATOM 534 O O . ILE A 1 70 ? 9.295 -1.259 -20.004 1.00 85.19 70 ILE A O 1
ATOM 538 N N . ASN A 1 71 ? 7.240 -0.937 -19.157 1.00 84.88 71 ASN A N 1
ATOM 539 C CA . ASN A 1 71 ? 6.513 -1.148 -20.414 1.00 84.88 71 ASN A CA 1
ATOM 540 C C . ASN A 1 71 ? 6.832 -0.102 -21.500 1.00 84.88 71 ASN A C 1
ATOM 542 O O . ASN A 1 71 ? 6.561 -0.336 -22.676 1.00 84.88 71 ASN A O 1
ATOM 546 N N . GLN A 1 72 ? 7.355 1.068 -21.120 1.00 84.81 72 GLN A N 1
ATOM 547 C CA . GLN A 1 72 ? 7.790 2.113 -22.055 1.00 84.81 72 GLN A CA 1
ATOM 548 C C . GLN A 1 72 ? 9.229 1.916 -22.538 1.00 84.81 72 GLN A C 1
ATOM 550 O O . GLN A 1 72 ? 9.628 2.541 -23.525 1.00 84.81 72 GLN A O 1
ATOM 555 N N . LEU A 1 73 ? 10.023 1.087 -21.857 1.00 78.50 73 LEU A N 1
ATOM 556 C CA . LEU A 1 73 ? 11.388 0.807 -22.275 1.00 78.50 73 LEU A CA 1
ATOM 557 C C . LEU A 1 73 ? 11.378 -0.195 -23.437 1.00 78.50 73 LEU A C 1
ATOM 559 O O . LEU A 1 73 ? 10.634 -1.173 -23.400 1.00 78.50 73 LEU A O 1
ATOM 563 N N . PRO A 1 74 ? 12.198 0.026 -24.479 1.00 71.44 74 PRO A N 1
ATOM 564 C CA . PRO A 1 74 ? 12.320 -0.927 -25.565 1.00 71.44 74 PRO A CA 1
ATOM 565 C C . PRO A 1 74 ? 12.834 -2.253 -25.009 1.00 71.44 74 PRO A C 1
ATOM 567 O O . PRO A 1 74 ? 13.840 -2.316 -24.296 1.00 71.44 74 PRO A O 1
ATOM 570 N N . ASP A 1 75 ? 12.098 -3.299 -25.343 1.00 62.12 75 ASP A N 1
ATOM 571 C CA . ASP A 1 75 ? 12.312 -4.654 -24.885 1.00 62.12 75 ASP A CA 1
ATOM 572 C C . ASP A 1 75 ? 13.751 -5.117 -25.202 1.00 62.12 75 ASP A C 1
ATOM 574 O O . ASP A 1 75 ? 14.152 -5.263 -26.355 1.00 62.12 75 ASP A O 1
ATOM 578 N N . HIS A 1 76 ? 14.509 -5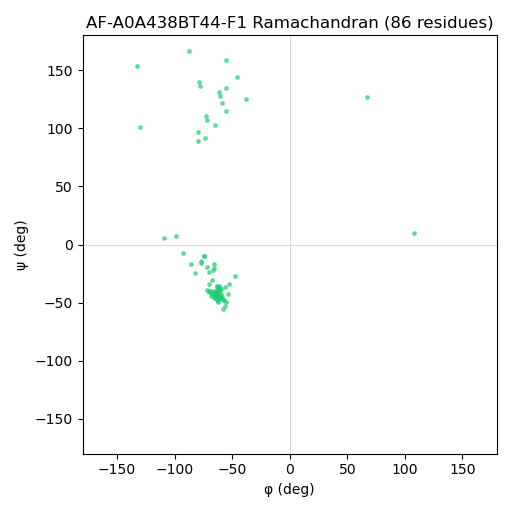.359 -24.125 1.00 56.50 76 HIS A N 1
ATOM 579 C CA . HIS A 1 76 ? 15.769 -6.107 -24.048 1.00 56.50 76 HIS A CA 1
ATOM 580 C C . HIS A 1 76 ? 17.019 -5.507 -24.746 1.00 56.50 76 HIS A C 1
ATOM 582 O O . HIS A 1 76 ? 17.070 -5.326 -25.956 1.00 56.50 76 HIS A O 1
ATOM 588 N N . THR A 1 77 ? 18.114 -5.391 -23.971 1.00 49.94 77 THR A N 1
ATOM 589 C CA . THR A 1 77 ? 19.552 -5.301 -24.366 1.00 49.94 77 THR A CA 1
ATOM 590 C C . THR A 1 77 ? 20.316 -3.983 -24.235 1.00 49.94 77 THR A C 1
ATOM 592 O O . THR A 1 77 ? 21.494 -3.954 -24.589 1.00 49.94 77 THR A O 1
ATOM 595 N N . VAL A 1 78 ? 19.783 -2.944 -23.593 1.00 46.94 78 VAL A N 1
ATOM 596 C CA . VAL A 1 78 ? 20.677 -1.881 -23.097 1.00 46.94 78 VAL A CA 1
ATOM 597 C C . VAL A 1 78 ? 21.310 -2.360 -21.790 1.00 46.94 78 VAL A C 1
ATOM 599 O O . VAL A 1 78 ? 20.764 -2.201 -20.701 1.00 46.94 78 VAL A O 1
ATOM 602 N N . SER A 1 79 ? 22.450 -3.043 -21.919 1.00 45.31 79 SER A N 1
ATOM 603 C CA . SER A 1 79 ? 23.340 -3.376 -20.802 1.00 45.31 79 SER A CA 1
ATOM 604 C C . SER A 1 79 ? 23.552 -2.133 -19.922 1.00 45.31 79 SER A C 1
ATOM 606 O O . SER A 1 79 ? 23.670 -1.036 -20.477 1.00 45.31 79 SER A O 1
ATOM 608 N N . PRO A 1 80 ? 23.673 -2.264 -18.584 1.00 50.34 80 PRO A N 1
ATOM 609 C CA . PRO A 1 80 ? 23.946 -1.135 -17.686 1.00 50.34 80 PRO A CA 1
ATOM 610 C C . PRO A 1 80 ? 25.104 -0.235 -18.158 1.00 50.34 80 PRO A C 1
ATOM 612 O O . PRO A 1 80 ? 25.109 0.964 -17.892 1.00 50.34 80 PRO A O 1
ATOM 615 N N . CYS A 1 81 ? 26.056 -0.792 -18.916 1.00 48.94 81 CYS A N 1
ATOM 616 C CA . CYS A 1 81 ? 27.181 -0.059 -19.497 1.00 48.94 81 CYS A CA 1
ATOM 617 C C . CYS A 1 81 ? 26.798 0.958 -20.586 1.00 48.94 81 CYS A C 1
ATOM 619 O O . CYS A 1 81 ? 27.492 1.958 -20.730 1.00 48.94 81 CYS A O 1
ATOM 621 N N . GLN A 1 82 ? 25.732 0.730 -21.356 1.00 51.47 82 GLN A N 1
ATOM 622 C CA . GLN A 1 82 ? 25.331 1.623 -22.452 1.00 51.47 82 GLN A CA 1
ATOM 623 C C . GLN A 1 82 ? 24.509 2.824 -21.964 1.00 51.47 82 GLN A C 1
ATOM 625 O O . GLN A 1 82 ? 24.518 3.874 -22.602 1.00 51.47 82 GLN A O 1
ATOM 630 N N . LEU A 1 83 ? 23.840 2.706 -20.812 1.00 46.50 83 LEU A N 1
ATOM 631 C CA . LEU A 1 83 ? 23.049 3.803 -20.252 1.00 46.50 83 LEU A CA 1
ATOM 632 C C . LEU A 1 83 ? 23.937 4.953 -19.739 1.00 46.50 83 LEU A C 1
ATOM 634 O O . LEU A 1 83 ? 23.577 6.120 -19.863 1.00 46.50 83 LEU A O 1
ATOM 638 N N . LEU A 1 84 ? 25.125 4.634 -19.207 1.00 49.69 84 LEU A N 1
ATOM 639 C CA . LEU A 1 84 ? 26.077 5.629 -18.695 1.00 49.69 84 LEU A CA 1
ATOM 640 C C . LEU A 1 84 ? 26.730 6.469 -19.803 1.00 49.69 84 LEU A C 1
ATOM 642 O O . LEU A 1 84 ? 27.141 7.593 -19.540 1.00 49.69 84 LEU A O 1
ATOM 646 N N . THR A 1 85 ? 26.794 5.964 -21.038 1.00 49.91 85 THR A N 1
ATOM 647 C CA . THR A 1 85 ? 27.363 6.700 -22.183 1.00 49.91 85 THR A CA 1
ATOM 648 C C . THR A 1 85 ? 26.412 7.762 -22.742 1.00 49.91 85 THR A C 1
ATOM 650 O O . THR A 1 85 ? 26.847 8.628 -23.485 1.00 49.91 85 THR A O 1
ATOM 653 N N . LEU A 1 86 ? 25.118 7.714 -22.405 1.00 49.25 86 LEU A N 1
ATOM 654 C CA . LEU A 1 86 ? 24.131 8.709 -22.850 1.00 49.25 86 LEU A CA 1
ATOM 655 C C . LEU A 1 86 ? 23.951 9.870 -21.862 1.00 49.25 86 LEU A C 1
ATOM 657 O O . LEU A 1 86 ? 23.246 10.828 -22.170 1.00 49.25 86 LEU A O 1
ATOM 661 N N . LEU A 1 87 ? 24.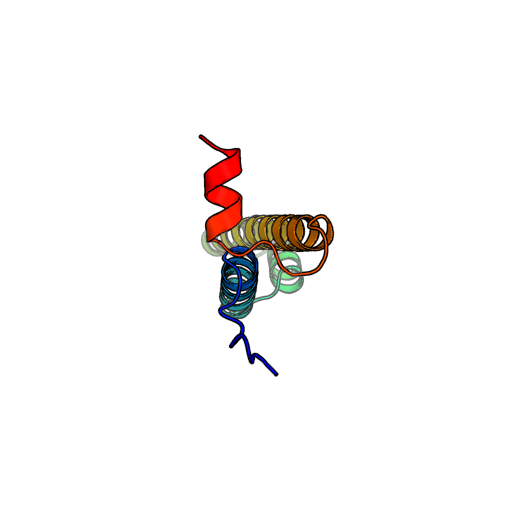566 9.783 -20.680 1.00 51.62 87 LEU A N 1
ATOM 662 C CA . LEU A 1 87 ? 24.504 10.807 -19.633 1.00 51.62 87 LEU A CA 1
ATOM 663 C C . LEU A 1 87 ? 25.829 11.574 -19.450 1.00 51.62 87 LEU A C 1
ATOM 665 O O . LEU A 1 87 ? 25.910 12.393 -18.535 1.00 51.62 87 LEU A O 1
ATOM 669 N N . TYR A 1 88 ? 26.836 11.334 -20.301 1.00 41.97 88 TYR A N 1
ATOM 670 C CA . TYR A 1 88 ? 28.136 12.021 -20.307 1.00 41.97 88 TYR A CA 1
ATOM 671 C C . TYR A 1 88 ? 28.522 12.506 -21.703 1.00 41.97 88 TYR A C 1
ATOM 673 O O . TYR A 1 88 ? 28.414 11.700 -22.651 1.00 41.97 88 TYR A O 1
#

pLDDT: mean 82.28, std 20.59, range [34.66, 98.12]

Mean predicted aligned error: 9.67 Å

Sequence (88 aa):
MGVCVPGSSLLDQLVDYFERRLAGYPTTMSEDECLLADSNLNPKKLVATQLVRLEKKMLNACLKATVDLINQLPDHTVSPCQLLTLLY

Secondary structure (DSSP, 8-state):
---------HHHHHHHHHHHHHHTSSS-HHHHHHHHT-TT--HHHHHHHHHHHHHHHHHHHHHHHHHHHHHHS-SS---HHHHGGG--

Foldseek 3Di:
DDDDPDPDDPLRVLLVVLVVVLVPDPDDLVVLVVQLPDPPRDPVRNVVSVVVNVVNVVSVVVSVVSVVVVVPDPPDDPDPVNVVVVVD

Organism: Vitis vinifera (NCBI:txid29760)

Solvent-accessible surface area (backbone atoms only — not comparable to full-atom values): 5427 Å² total; per-residue (Å²): 142,78,86,76,77,82,74,68,49,75,61,54,52,49,43,54,49,42,52,52,57,59,68,67,47,97,64,52,70,65,56,43,50,57,54,68,67,42,90,82,54,53,69,70,58,46,53,51,45,52,52,53,46,48,53,53,50,52,46,52,53,51,39,49,53,49,52,53,50,57,75,68,47,81,82,80,82,82,48,79,75,58,59,60,61,77,76,104

Nearest PDB structures (foldseek):
  7rye-assembly1_G  TM=6.402E-01  e=3.911E-01  Salmonella enterica subsp. enterica serovar Typhimurium
  9had-assembly2_B  TM=7.030E-01  e=3.590E+00  Dermatophagoides farinae
  6dkm-assembly2_C  TM=6.144E-01  e=3.590E+00  synthetic construct
  6dkm-assembly1_A  TM=5.863E-01  e=7.994E+00  synthetic construct
  5gof-assembly1_A  TM=6.023E-01  e=8.502E+00  Homo sapiens

Radius of gyration: 19.24 Å; Cα contacts (8 Å, |Δi|>4): 31; chains: 1; bounding box: 47×31×45 Å

InterPro domains:
  IPR015353 Rubisco LSMT, substrate-binding domain [PF09273] (10-59)
  IPR036464 Rubisco LSMT, substrate-binding domain superfamily [G3DSA:3.90.1420.10] (8-72)
  IPR036464 Rubisco LSMT, substrate-binding domain superfamily [SSF81822] (9-84)